Protein 3VVV (pdb70)

Secondary structure (DSSP, 8-state):
---SEEEES--SEE-TTS-EEEEEEE-TT----TT-EEEEEETT--SGGG-SEEEEPPS-----EEEEE-GGGS--SS--EEEEEE-TTS-EEEE---BEES---TT-

Organism: Homo sapiens (NCBI:txid9606)

GO terms:
  GO:0016605 PML body (C, IDA)
  GO:0005737 cytoplasm (C, IDA)
  GO:0005515 protein binding (F, IPI)
  GO:0005634 nucleus (C, TAS)
  GO:0016032 viral process (P, TAS)
  GO:0034341 response to type II interferon (P, IDA)
  GO:0048471 perinuclear region of cytoplasm (C, IDA)
  GO:0042803 protein homodimerization activity (F, IPI)
  GO:0005829 cytosol (C, IDA)
  GO:0005776 autophagosome (C, IDA)
  GO:1901098 positive regulation of autophagosome maturation (P, IMP)
  GO:0098792 xenophagy (P, IMP)
  GO:0016020 membrane (C, HDA)

Radius of gyration: 13.61 Å; Cα contacts (8 Å, |Δi|>4): 224; chains: 1; bounding box: 33×31×42 Å

Sequence (108 aa):
GPSQVIFNNSVEKFYIPGGDVTCHYTFTQHFIPRRKDWIIGIFRRVGWKTTREYYTFMWVTLPIDKQQQEVQFKAYYLPKDDEYYQFCYVDEDGVVRGASIPFQFRPENEED

Foldseek 3Di:
DAFQKEWPPDDQEAEQQAKDKTKIDGHDVDDADQAKKKFKAFPPDDFPVRGQDIDTFDDDDPPMGIDIGHNVSDDDDFTKIWIWIAGPVRDTRYIDDIHGHHDDDPVD

B-factor: mean 17.4, std 9.65, range [6.18, 58.39]

Solvent-accessible surface area: 7004 Å² total; per-residue (Å²): 119,126,59,53,1,74,25,43,92,27,94,147,53,13,129,73,70,27,67,5,53,0,49,0,38,43,48,163,149,23,134,33,86,184,143,0,36,0,0,0,0,135,75,62,62,180,68,28,211,86,93,106,12,68,72,140,5,48,81,132,52,170,103,95,20,92,8,85,2,102,23,180,122,6,6,159,69,100,59,116,5,30,1,0,0,1,4,78,103,41,64,53,75,2,55,11,84,68,0,20,11,47,92,69,74,112,101,89

Structure (mmCIF, N/CA/C/O backbone):
data_3VVV
#
_entry.id   3VVV
#
_cell.length_a   36.610
_cell.length_b   37.460
_cell.length_c   90.400
_cell.angle_alpha   90.000
_cell.angle_beta   90.000
_cell.angle_gamma   90.000
#
_symmetry.space_group_name_H-M   'P 21 21 21'
#
loop_
_entity.id
_entity.type
_entity.pdbx_description
1 polymer 'Calcium-binding and coiled-coil domain-containing protein 2'
2 water water
#
loop_
_atom_site.group_PDB
_atom_site.id
_atom_site.type_symbol
_atom_site.label_atom_id
_atom_site.label_alt_id
_atom_site.label_comp_id
_atom_site.label_asym_id
_atom_site.label_entity_id
_atom_site.label_seq_id
_atom_site.pdbx_PDB_ins_code
_atom_site.Cartn_x
_atom_site.Cartn_y
_atom_site.Cartn_z
_atom_site.occupancy
_atom_site.B_iso_or_equiv
_atom_site.auth_seq_id
_atom_site.auth_comp_id
_atom_site.auth_asym_id
_atom_site.auth_atom_id
_atom_site.pdbx_PDB_model_num
ATOM 1 N N . GLY A 1 1 ? 1.666 -7.351 -14.787 1.00 38.52 19 GLY A N 1
ATOM 2 C CA . GLY A 1 1 ? 2.360 -6.076 -14.748 1.00 34.10 19 GLY A CA 1
ATOM 3 C C . GLY A 1 1 ? 1.633 -5.076 -13.873 1.00 28.36 19 GLY A C 1
ATOM 4 O O . GLY A 1 1 ? 0.559 -5.369 -13.359 1.00 29.27 19 GLY A O 1
ATOM 5 N N . PRO A 1 2 ? 2.211 -3.880 -13.708 1.00 26.76 20 PRO A N 1
ATOM 6 C CA . PRO A 1 2 ? 1.609 -2.845 -12.863 1.00 22.62 20 PRO A CA 1
ATOM 7 C C . PRO A 1 2 ? 0.236 -2.440 -13.379 1.00 20.33 20 PRO A C 1
ATOM 8 O O . PRO A 1 2 ? 0.001 -2.414 -14.604 1.00 19.90 20 PRO A O 1
ATOM 12 N N . SER A 1 3 ? -0.667 -2.086 -12.468 1.00 18.69 21 SER A N 1
ATOM 13 C CA . SER A 1 3 ? -1.988 -1.630 -12.867 1.00 17.00 21 SER A CA 1
ATOM 14 C C . SER A 1 3 ? -1.899 -0.398 -13.740 1.00 15.01 21 SER A C 1
ATOM 15 O O . SER A 1 3 ? -1.097 0.509 -13.483 1.00 17.43 21 SER A O 1
ATOM 18 N N . GLN A 1 4 ? -2.664 -0.404 -14.823 1.00 14.49 22 GLN A N 1
ATOM 19 C CA . GLN A 1 4 ? -2.762 0.775 -15.674 1.00 15.41 22 GLN A CA 1
ATOM 20 C C . GLN A 1 4 ? -4.032 1.597 -15.455 1.00 14.88 22 GLN A C 1
ATOM 21 O O . GLN A 1 4 ? -4.185 2.686 -16.027 1.00 15.81 22 GLN A O 1
ATOM 27 N N . VAL A 1 5 ? -4.936 1.075 -14.627 1.00 12.97 23 VAL A N 1
ATOM 28 C CA . VAL A 1 5 ? -6.173 1.779 -14.256 1.00 12.44 23 VAL A CA 1
ATOM 29 C C . VAL A 1 5 ? -6.190 1.776 -12.746 1.00 13.24 23 VAL A C 1
ATOM 30 O O . VAL A 1 5 ? -6.052 0.724 -12.131 1.00 13.95 23 VAL A O 1
ATOM 34 N N . ILE A 1 6 ? -6.350 2.951 -12.152 1.00 14.78 24 ILE A N 1
ATOM 35 C CA . ILE A 1 6 ? -6.291 3.092 -10.694 1.00 14.78 24 ILE A CA 1
ATOM 36 C C . ILE A 1 6 ? -7.657 3.485 -10.155 1.00 13.17 24 ILE A C 1
ATOM 37 O O . ILE A 1 6 ? -8.235 4.476 -10.587 1.00 17.22 24 ILE A O 1
ATOM 42 N N . PHE A 1 7 ? -8.198 2.712 -9.224 1.00 13.38 25 PHE A N 1
ATOM 43 C CA . PHE A 1 7 ? -9.475 3.075 -8.613 1.00 13.66 25 PHE A CA 1
ATOM 44 C C . PHE A 1 7 ? -9.201 4.025 -7.452 1.00 14.26 25 PHE A C 1
ATOM 45 O O . PHE A 1 7 ? -8.233 3.855 -6.696 1.00 19.77 25 PHE A O 1
ATOM 53 N N A ASN A 1 8 ? -10.106 4.982 -7.299 0.47 13.05 26 ASN A N 1
ATOM 54 N N B ASN A 1 8 ? -10.010 5.061 -7.318 0.53 13.09 26 ASN A N 1
ATOM 55 C CA A ASN A 1 8 ? -9.961 6.073 -6.337 0.47 14.12 26 ASN A CA 1
ATOM 56 C CA B ASN A 1 8 ? -9.821 5.978 -6.193 0.53 13.77 26 ASN A CA 1
ATOM 57 C C A ASN A 1 8 ? -11.149 6.101 -5.388 0.47 15.50 26 ASN A C 1
ATOM 58 C C B ASN A 1 8 ? -11.098 6.145 -5.401 0.53 15.09 26 ASN A C 1
ATOM 59 O O A ASN A 1 8 ? -12.245 5.700 -5.765 0.47 15.46 26 ASN A O 1
ATOM 60 O O B ASN A 1 8 ? -12.188 5.895 -5.892 0.53 14.42 26 ASN A O 1
ATOM 69 N N . SER A 1 9 ? -10.935 6.564 -4.154 1.00 17.36 27 SER A N 1
ATOM 70 C CA . SER A 1 9 ? -12.056 6.839 -3.257 1.00 19.65 27 SER A CA 1
ATOM 71 C C . SER A 1 9 ? -12.933 5.613 -2.985 1.00 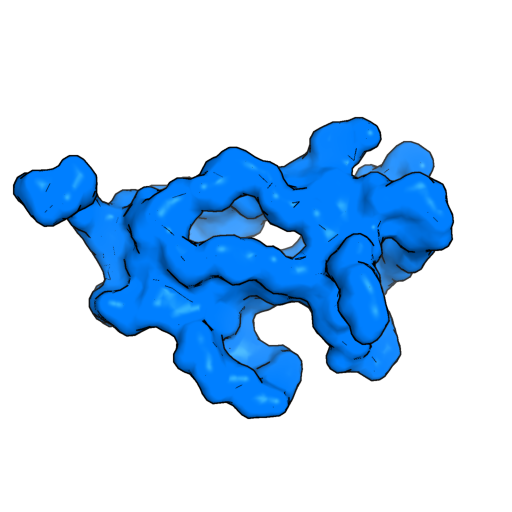17.01 27 SER A C 1
ATOM 72 O O . SER A 1 9 ? -14.101 5.754 -2.619 1.00 19.27 27 SER A O 1
ATOM 75 N N . VAL A 1 10 ? -12.374 4.417 -3.131 1.00 14.33 28 VAL A N 1
ATOM 76 C CA . VAL A 1 10 ? -13.159 3.210 -2.903 1.00 14.21 28 VAL A CA 1
ATOM 77 C C . VAL A 1 10 ? -13.422 3.057 -1.409 1.00 14.12 28 VAL A C 1
ATOM 78 O O . VAL A 1 10 ? -12.519 3.256 -0.588 1.00 16.14 28 VAL A O 1
ATOM 82 N N . GLU A 1 11 ? -14.689 2.845 -1.059 1.00 14.48 29 GLU A N 1
ATOM 83 C CA . GLU A 1 11 ? -15.110 2.625 0.326 1.00 15.09 29 GLU A CA 1
ATOM 84 C C . GLU A 1 11 ? -14.927 1.162 0.750 1.00 15.37 29 GLU A C 1
ATOM 85 O O . GLU A 1 11 ? -14.946 0.257 -0.095 1.00 15.87 29 GLU A O 1
ATOM 91 N N . LYS A 1 12 ? -14.803 0.909 2.046 1.00 15.68 30 LYS A N 1
ATOM 92 C CA . LYS A 1 12 ? -14.737 -0.468 2.528 1.00 15.32 30 LYS A CA 1
ATOM 93 C C . LYS A 1 12 ? -16.119 -1.088 2.686 1.00 13.26 30 LYS A C 1
ATOM 94 O O . LYS A 1 12 ? -16.257 -2.293 2.793 1.00 14.30 30 LYS A O 1
ATOM 100 N N . PHE A 1 13 ? -17.147 -0.260 2.700 1.00 13.02 31 PHE A N 1
ATOM 101 C CA . PHE A 1 13 ? -18.497 -0.790 2.677 1.00 13.63 31 PHE A CA 1
ATOM 102 C C . PHE A 1 13 ? -19.401 0.191 1.968 1.00 15.49 31 PHE A C 1
ATOM 103 O O . PHE A 1 13 ? -19.174 1.404 2.042 1.00 17.86 31 PHE A O 1
ATOM 111 N N . TYR A 1 14 ? -20.385 -0.351 1.255 1.00 13.19 32 TYR A N 1
ATOM 112 C CA . TYR A 1 14 ? -21.390 0.430 0.540 1.00 12.15 32 TYR A CA 1
ATOM 113 C C . TYR A 1 14 ? -22.775 0.102 1.090 1.00 15.07 32 TYR A C 1
ATOM 114 O O . TYR A 1 14 ? -23.067 -1.053 1.378 1.00 17.63 32 TYR A O 1
ATOM 123 N N . ILE A 1 15 ? -23.624 1.112 1.237 1.00 18.81 33 ILE A N 1
ATOM 124 C CA . ILE A 1 15 ? -24.951 0.928 1.823 1.00 19.83 33 ILE A CA 1
ATOM 125 C C . ILE A 1 15 ? -25.831 0.063 0.941 1.00 20.06 33 ILE A C 1
ATOM 126 O O . ILE A 1 15 ? -26.001 0.356 -0.230 1.00 23.78 33 ILE A O 1
ATOM 131 N N . PRO A 1 16 ? -26.416 -0.999 1.502 1.00 18.25 34 PRO A N 1
ATOM 132 C CA . PRO A 1 16 ? -27.359 -1.805 0.729 1.00 19.55 34 PRO A CA 1
ATOM 133 C C . PRO A 1 16 ? -28.477 -0.928 0.169 1.00 22.47 34 PRO A C 1
ATOM 134 O O . PRO A 1 16 ? -28.998 -0.033 0.844 1.00 22.96 34 PRO A O 1
ATOM 138 N N . GLY A 1 17 ? -28.792 -1.150 -1.099 1.00 24.18 35 GLY A N 1
ATOM 139 C CA . GLY A 1 17 ? -29.870 -0.445 -1.764 1.00 25.96 35 GLY A CA 1
ATOM 140 C C . GLY A 1 17 ? -29.540 0.924 -2.331 1.00 25.77 35 GLY A C 1
ATOM 141 O O . GLY A 1 17 ? -30.419 1.561 -2.924 1.00 27.68 35 GLY A O 1
ATOM 142 N N . GLY A 1 18 ? -28.309 1.407 -2.130 1.00 24.55 36 GLY A N 1
ATOM 143 C CA . GLY A 1 18 ? -27.875 2.651 -2.748 1.00 22.85 36 GLY A CA 1
ATOM 144 C C . GLY A 1 18 ? -27.101 2.431 -4.040 1.00 20.30 36 GLY A C 1
ATOM 145 O O . GLY A 1 18 ? -26.495 1.393 -4.221 1.00 21.38 36 GLY A O 1
ATOM 146 N N . ASP A 1 19 ? -27.129 3.420 -4.924 1.00 17.48 37 ASP A N 1
ATOM 147 C CA . ASP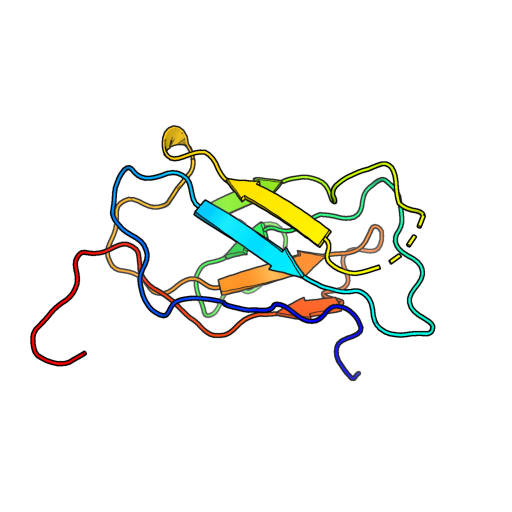 A 1 19 ? -26.331 3.348 -6.126 1.00 15.83 37 ASP A CA 1
ATOM 148 C C . ASP A 1 19 ? -24.887 3.579 -5.710 1.00 15.34 37 ASP A C 1
ATOM 149 O O . ASP A 1 19 ? -24.619 4.273 -4.723 1.00 19.05 37 ASP A O 1
ATOM 154 N N . VAL A 1 20 ? -23.946 3.003 -6.447 1.00 11.26 38 VAL A N 1
ATOM 155 C CA . VAL A 1 20 ? -22.543 3.134 -6.129 1.00 11.96 38 VAL A CA 1
ATOM 156 C C . VAL A 1 20 ? -21.800 3.800 -7.276 1.00 11.49 38 VAL A C 1
ATOM 157 O O . VAL A 1 20 ? -21.885 3.367 -8.416 1.00 12.82 38 VAL A O 1
ATOM 161 N N . THR A 1 21 ? -21.078 4.860 -6.991 1.00 12.31 39 THR A N 1
ATOM 162 C CA . THR A 1 21 ? -20.237 5.492 -7.989 1.00 13.51 39 THR A CA 1
ATOM 163 C C . THR A 1 21 ? -18.850 4.905 -7.858 1.00 11.78 39 THR A C 1
ATOM 164 O O . THR A 1 21 ? -18.262 4.891 -6.789 1.00 13.95 39 THR A O 1
ATOM 168 N N . CYS A 1 22 ? -18.314 4.423 -8.969 1.00 11.06 40 CYS A N 1
ATOM 169 C CA . CYS A 1 22 ? -16.970 3.884 -9.032 1.00 9.56 40 CYS A CA 1
ATOM 170 C C . CYS A 1 22 ? -16.056 4.892 -9.723 1.00 9.54 40 CYS A C 1
ATOM 171 O O . CYS A 1 22 ? -16.310 5.271 -10.868 1.00 11.76 40 CYS A O 1
ATOM 174 N N . HIS A 1 23 ? -15.021 5.358 -9.014 1.00 11.18 41 HIS A N 1
ATOM 175 C CA . HIS A 1 23 ? -14.106 6.379 -9.533 1.00 12.78 41 HIS A CA 1
ATOM 176 C C . HIS A 1 23 ? -12.806 5.710 -9.961 1.00 12.05 41 HIS A C 1
ATOM 177 O O . HIS A 1 23 ? -12.273 4.868 -9.241 1.00 12.14 41 HIS A O 1
ATOM 184 N N . TYR A 1 24 ? -12.273 6.104 -11.120 1.00 12.39 42 TYR A N 1
ATOM 185 C CA . TYR A 1 24 ? -11.023 5.525 -11.612 1.00 13.44 42 TYR A CA 1
ATOM 186 C C . TYR A 1 24 ? -10.292 6.537 -12.491 1.00 14.96 42 TYR A C 1
ATOM 187 O O . TYR A 1 24 ? -10.894 7.470 -13.021 1.00 15.56 42 TYR A O 1
ATOM 196 N N . THR A 1 25 ? -8.992 6.345 -12.630 1.00 14.53 43 THR A N 1
ATOM 197 C CA . THR A 1 25 ? -8.193 7.190 -13.505 1.00 16.92 43 THR A CA 1
ATOM 198 C C . THR A 1 25 ? -7.259 6.298 -14.313 1.00 16.45 43 THR A C 1
ATOM 199 O O . THR A 1 25 ? -6.856 5.232 -13.866 1.00 18.31 43 THR A O 1
ATOM 203 N N . PHE A 1 26 ? -6.939 6.746 -15.511 1.00 16.19 44 PHE A N 1
ATOM 204 C CA . PHE A 1 26 ? -6.060 6.014 -16.404 1.00 15.09 44 PHE A CA 1
ATOM 205 C C . PHE A 1 26 ? -4.631 6.485 -16.161 1.00 15.23 44 PHE A C 1
ATOM 206 O O . PHE A 1 26 ? -4.381 7.685 -16.037 1.00 19.70 44 PHE A O 1
ATOM 214 N N . THR A 1 27 ? -3.687 5.557 -16.092 1.00 16.08 45 THR A N 1
ATOM 215 C CA . THR A 1 27 ? -2.280 5.950 -16.013 1.00 17.25 45 THR A CA 1
ATOM 216 C C . THR A 1 27 ? -1.798 6.518 -17.348 1.00 20.54 45 THR A C 1
ATOM 217 O O . THR A 1 27 ? -2.412 6.296 -18.372 1.00 20.66 45 THR A O 1
ATOM 221 N N . GLN A 1 28 ? -0.684 7.248 -17.327 1.00 20.69 46 GLN A N 1
ATOM 222 C CA . GLN A 1 28 ? -0.248 8.051 -18.463 1.00 24.38 46 GLN A CA 1
ATOM 223 C C . GLN A 1 28 ? -0.244 7.398 -19.851 1.00 26.49 46 GLN A C 1
ATOM 224 O O . GLN A 1 28 ? -0.686 8.010 -20.834 1.00 32.14 46 GLN A O 1
ATOM 230 N N . HIS A 1 29 ? 0.295 6.194 -19.957 1.00 19.93 47 HIS A N 1
ATOM 231 C CA . HIS A 1 29 ? 0.438 5.567 -21.275 1.00 20.94 47 HIS A CA 1
ATOM 232 C C . HIS A 1 29 ? -0.713 4.615 -21.611 1.00 17.29 47 HIS A C 1
ATOM 233 O O . HIS A 1 29 ? -0.728 4.011 -22.682 1.00 19.91 47 HIS A O 1
ATOM 240 N N . PHE A 1 30 ? -1.665 4.463 -20.690 1.00 15.13 48 PHE A N 1
ATOM 241 C CA . PHE A 1 30 ? -2.789 3.577 -20.942 1.00 14.99 48 PHE A CA 1
ATOM 242 C C . PHE A 1 30 ? -3.722 4.108 -22.025 1.00 15.12 48 PHE A C 1
ATOM 243 O O . PHE A 1 30 ? -4.057 5.303 -22.055 1.00 16.02 48 PHE A O 1
ATOM 251 N N . ILE A 1 31 ? -4.132 3.220 -22.924 1.00 12.11 49 ILE A N 1
ATOM 252 C CA . ILE A 1 31 ? -5.087 3.570 -23.968 1.00 11.58 49 ILE A CA 1
ATOM 253 C C . ILE A 1 31 ? -6.381 2.785 -23.728 1.00 10.33 49 ILE A C 1
ATOM 254 O O . ILE A 1 31 ? -6.468 1.589 -24.025 1.00 11.54 49 ILE A O 1
ATOM 259 N N . PRO A 1 32 ? -7.405 3.479 -23.234 1.00 10.84 50 PRO A N 1
ATOM 260 C CA . PRO A 1 32 ? -8.671 2.783 -23.038 1.00 10.96 50 PRO A CA 1
ATOM 261 C C . PRO A 1 32 ? -9.281 2.454 -24.399 1.00 10.47 50 PRO A C 1
ATOM 262 O O . PRO A 1 32 ? -9.051 3.180 -25.372 1.00 12.28 50 PRO A O 1
ATOM 266 N N . ARG A 1 33 ? -10.086 1.401 -24.442 1.00 8.73 51 ARG A N 1
ATOM 267 C CA . ARG A 1 33 ? -10.768 0.973 -25.645 1.00 9.51 51 ARG A CA 1
ATOM 268 C C . ARG A 1 33 ? -12.268 0.851 -25.409 1.00 9.10 51 ARG A C 1
ATOM 269 O O . ARG A 1 33 ? -12.710 0.714 -24.266 1.00 8.97 51 ARG A O 1
ATOM 277 N N . ARG A 1 34 ? -13.060 0.925 -26.476 1.00 9.87 52 ARG A N 1
ATOM 278 C CA . ARG A 1 34 ? -14.507 1.137 -26.355 1.00 9.93 52 ARG A CA 1
ATOM 279 C C . ARG A 1 34 ? -15.262 -0.039 -25.716 1.00 8.30 52 ARG A C 1
ATOM 280 O O . ARG A 1 34 ? -16.318 0.145 -25.179 1.00 8.75 52 ARG A O 1
ATOM 288 N N . LYS A 1 35 ? -14.724 -1.249 -25.813 1.00 7.59 53 LYS A N 1
ATOM 289 C CA . LYS A 1 35 ? -15.309 -2.430 -25.175 1.00 8.57 53 LYS A CA 1
ATOM 290 C C . LYS A 1 35 ? -14.662 -2.824 -23.848 1.00 7.04 53 LYS A C 1
ATOM 291 O O . LYS A 1 35 ? -14.858 -3.949 -23.388 1.00 8.17 53 LYS A O 1
ATOM 297 N N . ASP A 1 36 ? -13.813 -1.958 -23.302 1.00 7.26 54 ASP A N 1
ATOM 298 C CA . ASP A 1 36 ? -13.323 -2.176 -21.946 1.00 6.86 54 ASP A CA 1
ATOM 299 C C . ASP A 1 36 ? -14.486 -2.035 -20.968 1.00 7.25 54 ASP A C 1
ATOM 300 O O . ASP A 1 36 ? -15.491 -1.394 -21.261 1.00 6.91 54 ASP A O 1
ATOM 305 N N . TRP A 1 37 ? -14.334 -2.618 -19.774 1.00 7.93 55 TRP A N 1
ATOM 306 C CA . TRP A 1 37 ? -15.426 -2.592 -18.814 1.00 7.29 55 TRP A CA 1
ATOM 307 C C . TRP A 1 37 ? -14.929 -2.720 -17.406 1.00 6.81 55 TRP A C 1
ATOM 308 O O . TRP A 1 37 ? -13.797 -3.124 -17.155 1.00 7.52 55 TRP A O 1
ATOM 319 N N A ILE A 1 38 ? -15.790 -2.357 -16.474 0.69 6.18 56 ILE A N 1
ATOM 320 N N B ILE A 1 38 ? -15.797 -2.343 -16.469 0.31 6.30 56 ILE A N 1
ATOM 321 C CA A ILE A 1 38 ? -15.480 -2.534 -15.049 0.69 6.40 56 ILE A CA 1
ATOM 322 C CA B ILE A 1 38 ? -15.527 -2.476 -15.029 0.31 6.31 56 ILE A CA 1
ATOM 323 C C A ILE A 1 38 ? -16.504 -3.492 -14.457 0.69 6.74 56 ILE A C 1
ATOM 324 C C B ILE A 1 38 ? -16.514 -3.463 -14.407 0.31 6.89 56 ILE A C 1
ATOM 325 O O A ILE A 1 38 ? -17.715 -3.288 -14.599 0.69 7.87 56 ILE A O 1
ATOM 326 O O B ILE A 1 38 ? -17.726 -3.233 -14.454 0.31 6.81 56 ILE A O 1
ATOM 335 N N . GLY A 1 39 ? -16.011 -4.569 -13.856 1.00 6.46 57 GLY A N 1
ATOM 336 C CA . GLY A 1 39 ? -16.868 -5.499 -13.155 1.00 7.17 57 GLY A CA 1
ATOM 337 C C . GLY A 1 39 ? -16.768 -5.352 -11.650 1.00 6.82 57 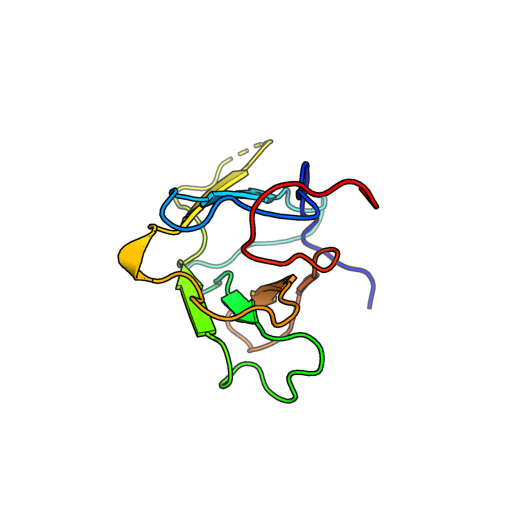GLY A C 1
ATOM 338 O O . GLY A 1 39 ? -15.742 -4.908 -11.113 1.00 7.95 57 GLY A O 1
ATOM 339 N N . ILE A 1 40 ? -17.837 -5.782 -10.993 1.00 7.09 58 ILE A N 1
ATOM 340 C CA . ILE A 1 40 ? -17.787 -6.060 -9.568 1.00 7.68 58 ILE A CA 1
ATOM 341 C C . ILE A 1 40 ? -17.677 -7.576 -9.443 1.00 7.03 58 ILE A C 1
ATOM 342 O O . ILE A 1 40 ? -18.526 -8.314 -9.968 1.00 7.88 58 ILE A O 1
ATOM 347 N N . PHE A 1 41 ? -16.601 -8.020 -8.789 1.00 7.37 59 PHE A N 1
ATOM 348 C CA . PHE A 1 41 ? -16.235 -9.424 -8.694 1.00 7.64 59 PHE A CA 1
ATOM 349 C C . PHE A 1 41 ? -16.139 -9.829 -7.241 1.00 7.68 59 PHE A C 1
ATOM 350 O O . PHE A 1 41 ? -15.681 -9.048 -6.407 1.00 8.65 59 PHE A O 1
ATOM 358 N N A ARG A 1 42 ? -16.585 -11.038 -6.915 0.65 7.84 60 ARG A N 1
ATOM 359 N N B ARG A 1 42 ? -16.559 -11.051 -6.932 0.35 8.50 60 ARG A N 1
ATOM 360 C CA A ARG A 1 42 ? -16.333 -11.571 -5.580 0.65 9.86 60 ARG A CA 1
ATOM 361 C CA B ARG A 1 42 ? -16.305 -11.637 -5.621 0.35 10.47 60 ARG A CA 1
ATOM 362 C C A ARG A 1 42 ? -14.819 -11.793 -5.4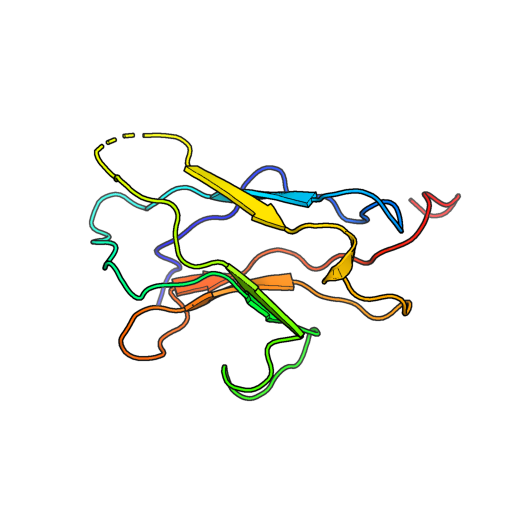47 0.65 9.15 60 ARG A C 1
ATOM 363 C C B ARG A 1 42 ? -14.793 -11.808 -5.455 0.35 9.97 60 ARG A C 1
ATOM 364 O O A ARG A 1 42 ? -14.154 -12.291 -6.368 0.65 11.16 60 ARG A O 1
ATOM 365 O O B ARG A 1 42 ? -14.108 -12.281 -6.368 0.35 10.58 60 ARG A O 1
ATOM 380 N N . VAL A 1 43 ? -14.253 -11.430 -4.299 1.00 10.39 61 VAL A N 1
ATOM 381 C CA . VAL A 1 43 ? -12.830 -11.668 -4.051 1.00 11.45 61 VAL A CA 1
ATOM 382 C C . VAL A 1 43 ? -12.562 -13.161 -4.226 1.00 12.87 61 VAL A C 1
ATOM 383 O O . VAL A 1 43 ? -13.368 -14.009 -3.781 1.00 14.23 61 VAL A O 1
ATOM 387 N N . GLY A 1 44 ? -11.448 -13.481 -4.888 1.00 12.05 62 GLY A N 1
ATOM 388 C CA . GLY A 1 44 ? -11.067 -14.852 -5.196 1.00 13.21 62 GLY A CA 1
ATOM 389 C C . GLY A 1 44 ? -11.622 -15.383 -6.510 1.00 12.75 62 GLY A C 1
ATOM 390 O O . GLY A 1 44 ? -11.425 -16.561 -6.863 1.00 14.14 62 GLY A O 1
ATOM 391 N N . TRP A 1 45 ? -12.248 -14.500 -7.281 1.00 11.68 63 TRP A N 1
ATOM 392 C CA . TRP A 1 45 ? -12.746 -14.855 -8.617 1.00 9.76 63 TRP A CA 1
ATOM 393 C C . TRP A 1 45 ? -11.610 -15.410 -9.476 1.00 10.25 63 TRP A C 1
ATOM 394 O O . TRP A 1 45 ? -10.451 -15.017 -9.328 1.00 11.69 63 TRP A O 1
ATOM 405 N N . LYS A 1 46 ? -11.925 -16.452 -10.235 1.00 11.57 64 LYS A N 1
ATOM 406 C CA . LYS A 1 46 ? -10.977 -17.123 -11.137 1.00 11.97 64 LYS A CA 1
ATOM 407 C C . LYS A 1 46 ? -10.858 -16.624 -12.569 1.00 11.38 64 LYS A C 1
ATOM 408 O O . LYS A 1 46 ? -9.761 -16.596 -13.130 1.00 15.80 64 LYS A O 1
ATOM 414 N N . THR A 1 47 ? -11.996 -16.305 -13.181 1.00 10.46 65 THR A N 1
ATOM 415 C CA . THR A 1 47 ? -11.981 -15.822 -14.565 1.00 11.00 65 THR A CA 1
ATOM 416 C C . THR A 1 47 ? -12.867 -14.595 -14.657 1.00 9.83 65 THR A C 1
ATOM 417 O O . THR A 1 47 ? -13.780 -14.401 -13.833 1.00 9.31 65 THR A O 1
ATOM 421 N N . THR A 1 48 ? -12.617 -13.764 -15.667 1.00 9.01 66 THR A N 1
ATOM 422 C CA . THR A 1 48 ? -13.380 -12.520 -15.820 1.00 9.25 66 THR A CA 1
ATOM 423 C C . THR A 1 48 ? -14.836 -12.791 -16.173 1.00 8.87 66 THR A C 1
ATOM 424 O O . THR A 1 48 ? -15.668 -11.894 -16.109 1.00 10.58 66 THR A O 1
ATOM 428 N N . ARG A 1 49 ? -15.138 -14.036 -16.537 1.00 8.17 67 ARG A N 1
ATOM 429 C CA . ARG A 1 49 ? -16.498 -14.419 -16.874 1.00 8.25 67 ARG A CA 1
ATOM 430 C C . ARG A 1 49 ? -17.399 -14.530 -15.640 1.00 9.99 67 ARG A C 1
ATOM 431 O O . ARG A 1 49 ? -18.584 -14.715 -15.775 1.00 11.13 67 ARG A O 1
ATOM 439 N N . GLU A 1 50 ? -16.809 -14.402 -14.455 1.00 9.89 68 GLU A N 1
ATOM 440 C CA . GLU A 1 50 ? -17.496 -14.550 -13.171 1.00 9.91 68 GLU A CA 1
ATOM 441 C C . GLU A 1 50 ? -18.026 -13.261 -12.574 1.00 9.37 68 GLU A C 1
ATOM 442 O O . GLU A 1 50 ? -18.441 -13.260 -11.412 1.00 11.53 68 GLU A O 1
ATOM 448 N N . TYR A 1 51 ? -18.011 -12.156 -13.298 1.00 8.45 69 TYR A N 1
ATOM 449 C CA . TYR A 1 51 ? -18.432 -10.894 -12.706 1.00 8.58 69 TYR A CA 1
ATOM 450 C C . TYR A 1 51 ? -19.829 -10.998 -12.124 1.00 8.43 69 TYR A C 1
ATOM 451 O O . TYR A 1 51 ? -20.683 -11.692 -12.668 1.00 9.68 69 TYR A O 1
ATOM 460 N N . TYR A 1 52 ? -20.081 -10.292 -11.032 1.00 8.36 70 TYR A N 1
ATOM 461 C CA . TYR A 1 52 ? -21.430 -10.220 -10.480 1.00 8.46 70 TYR A CA 1
ATOM 462 C C . TYR A 1 52 ? -22.286 -9.280 -11.326 1.00 8.19 70 TYR A C 1
ATOM 463 O O . TYR A 1 52 ? -23.406 -9.612 -11.712 1.00 10.35 70 TYR A O 1
ATOM 472 N N . THR A 1 53 ? -21.736 -8.111 -11.629 1.00 7.87 71 THR A N 1
ATOM 473 C CA . THR A 1 53 ? -22.371 -7.169 -12.539 1.00 7.61 71 THR A CA 1
ATOM 474 C C . THR A 1 53 ? -21.247 -6.342 -13.164 1.00 7.46 71 THR A C 1
ATOM 475 O O . THR A 1 53 ? -20.077 -6.492 -12.793 1.00 8.03 71 THR A O 1
ATOM 479 N N . PHE A 1 54 ? -21.575 -5.460 -14.101 1.00 6.71 72 PHE A N 1
ATOM 480 C CA . PHE A 1 54 ? -20.544 -4.718 -14.818 1.00 6.94 72 PHE A CA 1
ATOM 481 C C . PHE A 1 54 ? -21.140 -3.426 -15.364 1.00 7.48 72 PHE A C 1
ATOM 482 O O . PHE A 1 54 ? -22.366 -3.284 -15.469 1.00 8.02 72 PHE A O 1
ATOM 490 N N . MET A 1 55 ? -20.242 -2.532 -15.767 1.00 7.29 73 MET A N 1
ATOM 491 C CA . MET A 1 55 ? -20.600 -1.403 -16.617 1.00 7.17 73 MET A CA 1
ATOM 492 C C . MET A 1 55 ? -19.516 -1.266 -17.678 1.00 7.10 73 MET A C 1
ATOM 493 O O . MET A 1 55 ? -18.324 -1.426 -17.398 1.00 7.46 73 MET A O 1
ATOM 498 N N . TRP A 1 56 ? -19.913 -0.902 -18.887 1.00 7.28 74 TRP A N 1
ATOM 499 C CA . TRP A 1 56 ? -18.899 -0.548 -19.890 1.00 7.28 74 TRP A CA 1
ATOM 500 C C . TRP A 1 56 ? -18.156 0.701 -19.428 1.00 7.15 74 TRP A C 1
ATOM 501 O O . TRP A 1 56 ? -18.736 1.563 -18.750 1.00 7.53 74 TRP A O 1
ATOM 512 N N . VAL A 1 57 ? -16.904 0.829 -19.835 1.00 6.76 75 VAL A N 1
ATOM 513 C CA . VAL A 1 57 ? -16.115 2.011 -19.500 1.00 7.30 75 VAL A CA 1
ATOM 514 C C . VAL A 1 57 ? -16.849 3.280 -19.947 1.00 7.06 75 VAL A C 1
ATOM 515 O O . VAL A 1 57 ? -17.450 3.339 -21.035 1.00 8.15 75 VAL A O 1
ATOM 519 N N . THR A 1 58 ? -16.847 4.322 -19.115 1.00 7.43 76 THR A N 1
ATOM 520 C CA . THR A 1 58 ? -17.554 5.560 -19.467 1.00 7.77 76 THR A CA 1
ATOM 521 C C . THR A 1 58 ? -16.964 6.212 -20.718 1.00 8.01 76 THR A C 1
ATOM 522 O O . THR A 1 58 ? -15.731 6.340 -20.850 1.00 8.74 76 THR A O 1
ATOM 526 N N . LEU A 1 59 ? -17.844 6.625 -21.626 1.00 7.73 77 LEU A N 1
ATOM 527 C CA . LEU A 1 59 ? -17.443 7.362 -22.826 1.00 8.07 77 LEU A CA 1
ATOM 528 C C . LEU A 1 59 ? -18.238 8.650 -22.889 1.00 7.90 77 LEU A C 1
ATOM 529 O O . LEU A 1 59 ? -19.280 8.768 -22.245 1.00 8.49 77 LEU A O 1
ATOM 534 N N . PRO A 1 60 ? -17.766 9.627 -23.671 1.00 8.22 78 PRO A N 1
ATOM 535 C CA . PRO A 1 60 ? -16.475 9.652 -24.372 1.00 8.07 78 PRO A CA 1
ATOM 536 C C . PRO A 1 60 ? -15.318 9.902 -23.410 1.00 10.42 78 PRO A C 1
ATOM 537 O O . PRO A 1 60 ? -15.520 10.265 -22.258 1.00 11.24 78 PRO A O 1
ATOM 541 N N . ILE A 1 61 ? -14.104 9.685 -23.894 1.00 11.45 79 ILE A N 1
ATOM 542 C CA . ILE A 1 61 ? -12.902 9.920 -23.113 1.00 12.66 79 ILE A CA 1
ATOM 543 C C . ILE A 1 61 ? -12.015 10.949 -23.818 1.00 17.87 79 ILE A C 1
ATOM 544 O O . ILE A 1 61 ? -11.733 10.815 -25.015 1.00 20.49 79 ILE A O 1
ATOM 549 N N . ASP A 1 62 ? -11.571 11.954 -23.065 1.00 21.16 80 ASP A N 1
ATOM 550 C CA . ASP A 1 62 ? -10.745 13.032 -23.607 1.00 27.72 80 ASP A CA 1
ATOM 551 C C . ASP A 1 62 ? -9.658 12.494 -24.511 1.00 31.07 80 ASP A C 1
ATOM 552 O O . ASP A 1 62 ? -8.822 11.719 -24.081 1.00 30.53 80 ASP A O 1
ATOM 557 N N . LYS A 1 69 ? -7.475 13.052 -15.747 1.00 34.35 87 LYS A N 1
ATOM 558 C CA . LYS A 1 69 ? -8.872 13.432 -15.605 1.00 32.44 87 LYS A CA 1
ATOM 559 C C . LYS A 1 69 ? -9.627 12.311 -14.883 1.00 26.62 87 LYS A C 1
ATOM 560 O O . LYS A 1 69 ? -9.469 11.110 -15.194 1.00 24.04 87 LYS A O 1
ATOM 562 N N A GLN A 1 70 ? -10.443 12.691 -13.905 0.47 26.82 88 GLN A N 1
ATOM 563 N N B GLN A 1 70 ? -10.440 12.705 -13.911 0.53 25.72 88 GLN A N 1
ATOM 564 C CA A GLN A 1 70 ? -11.198 11.710 -13.123 0.47 27.39 88 GLN A CA 1
ATOM 565 C CA B GLN A 1 70 ? -11.245 11.756 -13.150 0.53 26.65 88 GLN A CA 1
ATOM 566 C C A GLN A 1 70 ? -12.293 11.108 -13.983 0.47 24.04 88 GLN A C 1
ATOM 567 C C B GLN A 1 70 ? -12.263 11.100 -14.057 0.53 24.09 88 GLN A C 1
ATOM 568 O O A GLN A 1 70 ? -12.978 11.830 -14.712 0.47 25.18 88 GLN A O 1
ATOM 569 O O B GLN A 1 70 ? -12.862 11.775 -14.899 0.53 25.85 88 GLN A O 1
ATOM 580 N N . GLN A 1 71 ? -12.449 9.786 -13.902 1.00 18.45 89 GLN A N 1
ATOM 581 C CA . GLN A 1 71 ? -13.520 9.085 -14.594 1.00 14.19 89 GLN A CA 1
ATOM 582 C C . GLN A 1 71 ? -14.421 8.496 -13.543 1.00 13.00 89 GLN A C 1
ATOM 583 O O . GLN A 1 71 ? -13.993 8.224 -12.410 1.00 13.80 89 GLN A O 1
ATOM 589 N N . GLU A 1 72 ? -15.675 8.281 -13.886 1.00 12.69 90 GLU A N 1
ATOM 590 C CA . GLU A 1 72 ? -16.520 7.544 -12.985 1.00 13.37 90 GLU A CA 1
ATOM 591 C C . GLU A 1 72 ? -17.553 6.789 -13.766 1.00 11.29 90 GLU A C 1
ATOM 592 O O . GLU A 1 72 ? -17.848 7.135 -14.915 1.00 12.11 90 GLU A O 1
ATOM 598 N N . VAL A 1 73 ? -18.074 5.746 -13.141 1.00 11.18 91 VAL A N 1
ATOM 599 C CA . VAL A 1 73 ? -19.145 4.974 -13.706 1.00 11.22 91 VAL A CA 1
ATOM 600 C C . VAL A 1 73 ? -20.087 4.610 -12.567 1.00 10.80 91 VAL A C 1
ATOM 601 O O . VAL A 1 73 ? -19.637 4.404 -11.442 1.00 11.07 91 VAL A O 1
ATOM 605 N N . GLN A 1 74 ? -21.386 4.566 -12.843 1.00 10.41 92 GLN A N 1
ATOM 606 C CA . GLN A 1 74 ? -22.397 4.329 -11.814 1.00 11.29 92 GLN A CA 1
ATOM 607 C C . GLN A 1 74 ? -22.950 2.916 -11.892 1.00 11.12 92 GLN A C 1
ATOM 608 O O . GLN A 1 74 ? -23.366 2.466 -12.960 1.00 13.19 92 GLN A O 1
ATOM 614 N N . PHE A 1 75 ? -22.922 2.212 -10.762 1.00 10.01 93 PHE A N 1
ATOM 615 C CA . PHE A 1 75 ? -23.599 0.926 -10.621 1.00 10.90 93 PHE A CA 1
ATOM 616 C C . PHE A 1 75 ? -24.938 1.157 -9.907 1.00 11.79 93 PHE A C 1
ATOM 617 O O . PHE A 1 75 ? -24.984 1.625 -8.779 1.00 14.34 93 PHE A O 1
ATOM 625 N N . LYS A 1 76 ? -26.019 0.825 -10.585 1.00 13.72 94 LYS A N 1
ATOM 626 C CA . LYS A 1 76 ? -27.355 0.975 -10.024 1.00 16.19 94 LYS A CA 1
ATOM 627 C C . LYS A 1 76 ? -27.649 -0.085 -8.977 1.00 15.09 94 LYS A C 1
ATOM 628 O O . LYS A 1 76 ? -27.279 -1.270 -9.119 1.00 15.01 94 LYS A O 1
ATOM 634 N N . ALA A 1 77 ? -28.365 0.336 -7.941 1.00 15.38 95 ALA A N 1
ATOM 635 C CA . ALA A 1 77 ? -28.620 -0.513 -6.783 1.00 15.27 95 ALA A CA 1
ATOM 636 C C . ALA A 1 77 ? -29.207 -1.876 -7.147 1.00 13.75 95 ALA A C 1
ATOM 637 O O . ALA A 1 77 ? -28.831 -2.905 -6.549 1.00 15.15 95 ALA A O 1
ATOM 639 N N . TYR A 1 78 ? -30.101 -1.905 -8.134 1.00 14.84 96 TYR A N 1
ATOM 640 C CA . TYR A 1 78 ? -30.735 -3.149 -8.563 1.00 15.55 96 TYR A CA 1
ATOM 641 C C . TYR A 1 78 ? -29.722 -4.261 -8.850 1.00 14.50 96 TYR A C 1
ATOM 642 O O . TYR A 1 78 ? -29.985 -5.441 -8.568 1.00 15.15 96 TYR A O 1
ATOM 651 N N . TYR A 1 79 ? -28.564 -3.889 -9.406 1.00 14.54 97 TYR A N 1
ATOM 652 C CA . TYR A 1 79 ? -27.585 -4.870 -9.856 1.00 13.03 97 TYR A CA 1
ATOM 653 C C . TYR A 1 79 ? -26.543 -5.254 -8.811 1.00 13.65 97 TYR A C 1
ATOM 654 O O . TYR A 1 79 ? -25.717 -6.132 -9.068 1.00 13.70 97 TYR A O 1
ATOM 663 N N . LEU A 1 80 ? -26.565 -4.603 -7.648 1.00 12.10 98 LEU A N 1
ATOM 664 C CA . LEU A 1 80 ? -25.541 -4.857 -6.640 1.00 12.83 98 LEU A CA 1
ATOM 665 C C . LEU A 1 80 ? -25.806 -6.102 -5.786 1.00 11.39 98 LEU A C 1
ATOM 666 O O . LEU A 1 80 ? -26.954 -6.501 -5.596 1.00 13.32 98 LEU A O 1
ATOM 671 N N . PRO A 1 81 ? -24.715 -6.705 -5.262 1.00 11.43 99 PRO A N 1
ATOM 672 C CA . PRO A 1 81 ? -24.873 -7.896 -4.403 1.00 10.92 99 PRO A CA 1
ATOM 673 C C . PRO A 1 81 ? -25.722 -7.635 -3.167 1.00 12.59 99 PRO A C 1
ATOM 674 O O . PRO A 1 81 ? -25.738 -6.515 -2.646 1.00 15.51 99 PRO A O 1
ATOM 678 N N . LYS A 1 82 ? -26.490 -8.648 -2.778 1.00 12.69 100 LYS A N 1
ATOM 679 C CA . LYS A 1 82 ? -27.308 -8.598 -1.585 1.00 14.62 100 LYS A CA 1
ATOM 680 C C . LYS A 1 82 ? -26.741 -9.343 -0.383 1.00 14.95 100 LYS A C 1
ATOM 681 O O . LYS A 1 82 ? -27.331 -9.260 0.698 1.00 18.22 100 LYS A O 1
ATOM 687 N N . ASP A 1 83 ? -25.640 -10.073 -0.545 1.00 13.34 101 ASP A N 1
ATOM 688 C CA . ASP A 1 83 ? -25.060 -10.885 0.523 1.00 11.71 101 ASP A CA 1
ATOM 689 C C . ASP A 1 83 ? -23.944 -10.100 1.222 1.00 14.13 101 ASP A C 1
ATOM 690 O O . ASP A 1 83 ? -23.775 -8.904 0.989 1.00 13.51 101 ASP A O 1
ATOM 695 N N . ASP A 1 84 ? -23.281 -10.752 2.163 1.00 14.08 102 ASP A N 1
ATOM 696 C CA . ASP A 1 84 ? -22.206 -10.176 2.968 1.00 15.32 102 ASP A CA 1
ATOM 697 C C . ASP A 1 84 ? -20.800 -10.507 2.515 1.00 13.85 102 ASP A C 1
ATOM 698 O O . ASP A 1 84 ? -19.864 -10.370 3.297 1.00 14.38 102 ASP A O 1
ATOM 703 N N . GLU A 1 85 ? -20.668 -11.110 1.335 1.00 11.73 103 GLU A N 1
ATOM 704 C CA . GLU A 1 85 ? -19.368 -11.474 0.814 1.00 11.80 103 GLU A CA 1
ATOM 705 C C . GLU A 1 85 ? -18.531 -10.236 0.463 1.00 8.68 103 GLU A C 1
ATOM 706 O O . GLU A 1 85 ? -19.043 -9.117 0.425 1.00 9.99 103 GLU A O 1
ATOM 712 N N . TYR A 1 86 ? -17.226 -10.442 0.301 1.00 10.01 104 TYR A N 1
ATOM 713 C CA . TYR A 1 86 ? -16.318 -9.387 -0.145 1.00 9.44 104 TYR A CA 1
ATOM 714 C C . TYR A 1 86 ? -16.200 -9.347 -1.661 1.00 8.46 104 TYR A C 1
ATOM 715 O O . TYR A 1 86 ? -16.086 -10.391 -2.313 1.00 9.40 104 TYR A O 1
ATOM 724 N N . TYR A 1 87 ? -16.200 -8.125 -2.171 1.00 8.56 105 TYR A N 1
ATOM 725 C CA . TYR A 1 87 ? -16.166 -7.835 -3.615 1.00 8.68 105 TYR A CA 1
ATOM 726 C C . TYR A 1 87 ? -15.073 -6.817 -3.895 1.00 8.76 105 TYR A C 1
ATOM 727 O O . TYR A 1 87 ? -14.581 -6.141 -2.999 1.00 9.06 105 TYR A O 1
ATOM 736 N N . GLN A 1 88 ? -14.701 -6.684 -5.166 1.00 8.91 106 GLN A N 1
ATOM 737 C CA . GLN A 1 88 ? -13.798 -5.607 -5.602 1.00 8.13 106 GLN A CA 1
ATOM 738 C C . GLN A 1 88 ? -14.246 -5.139 -6.991 1.00 8.42 106 GLN A C 1
ATOM 739 O O . GLN A 1 88 ? -14.942 -5.874 -7.710 1.00 8.57 106 GLN A O 1
ATOM 745 N N . PHE A 1 89 ? -13.796 -3.955 -7.387 1.00 7.64 107 PHE A N 1
ATOM 746 C CA . PHE A 1 89 ? -13.902 -3.542 -8.794 1.00 8.13 107 PHE A CA 1
ATOM 747 C C . PHE A 1 89 ? -12.687 -4.063 -9.549 1.00 7.66 107 PHE A C 1
ATOM 748 O O . PHE A 1 89 ? -11.567 -4.022 -9.033 1.00 8.41 107 PHE A O 1
ATOM 756 N N . CYS A 1 90 ? -12.893 -4.532 -10.780 1.00 8.17 108 CYS A N 1
ATOM 757 C CA . CYS A 1 90 ? -11.767 -4.857 -11.676 1.00 7.12 108 CYS A CA 1
ATOM 758 C C . CYS A 1 90 ? -12.045 -4.258 -13.048 1.00 6.70 108 CYS A C 1
ATOM 759 O O . CYS A 1 90 ? -13.140 -4.422 -13.571 1.00 8.06 108 CYS A O 1
ATOM 762 N N . TYR A 1 91 ? -11.026 -3.624 -13.623 1.00 6.95 109 TYR A N 1
ATOM 763 C CA . TYR A 1 91 ? -11.122 -3.093 -14.973 1.00 6.82 109 TYR A CA 1
ATOM 764 C C . TYR A 1 91 ? -10.580 -4.151 -15.902 1.00 8.02 109 TYR A C 1
ATOM 765 O O . TYR A 1 91 ? -9.438 -4.599 -15.747 1.00 8.88 109 TYR A O 1
ATOM 774 N N . VAL A 1 92 ? -11.414 -4.556 -16.868 1.00 7.13 110 VAL A N 1
ATOM 775 C CA . VAL A 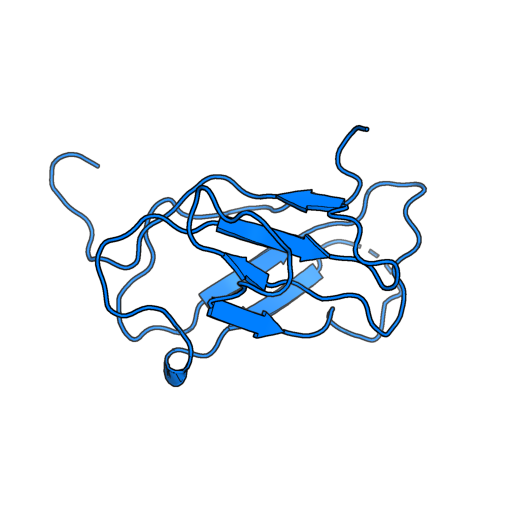1 92 ? -11.055 -5.613 -17.827 1.00 6.80 110 VAL A CA 1
ATOM 776 C C . VAL A 1 92 ? -11.039 -4.987 -19.227 1.00 7.74 110 VAL A C 1
ATOM 777 O O . VAL A 1 92 ? -12.008 -4.350 -19.655 1.00 8.08 110 VAL A O 1
ATOM 781 N N . ASP A 1 93 ? -9.937 -5.179 -19.948 1.00 7.82 111 ASP A N 1
ATOM 782 C CA . ASP A 1 93 ? -9.850 -4.597 -21.273 1.00 8.71 111 ASP A CA 1
ATOM 783 C C . ASP A 1 93 ? -10.439 -5.511 -22.351 1.00 8.85 111 ASP A C 1
ATOM 784 O O . ASP A 1 93 ? -10.899 -6.617 -22.055 1.00 9.77 111 ASP A O 1
ATOM 789 N N . GLU A 1 94 ? -10.431 -5.044 -23.596 1.00 9.42 112 GLU A N 1
ATOM 790 C CA . GLU A 1 94 ? -11.053 -5.776 -24.703 1.00 10.29 112 GLU A CA 1
ATOM 791 C C . GLU A 1 94 ? -10.409 -7.128 -24.958 1.00 11.35 112 GLU A C 1
ATOM 792 O O . GLU A 1 94 ? -11.013 -8.004 -25.581 1.00 12.75 112 GLU A O 1
ATOM 798 N N . ASP A 1 95 ? -9.169 -7.301 -24.504 1.00 10.93 113 ASP A N 1
ATOM 799 C CA . ASP A 1 95 ? -8.470 -8.579 -24.656 1.00 14.67 113 ASP A CA 1
ATOM 800 C C . ASP A 1 95 ? -8.652 -9.508 -23.462 1.00 14.62 113 ASP A C 1
ATOM 801 O O . ASP A 1 95 ? -8.024 -10.562 -23.404 1.00 17.06 113 ASP A O 1
ATOM 806 N N . GLY A 1 96 ? -9.504 -9.113 -22.509 1.00 11.31 114 GL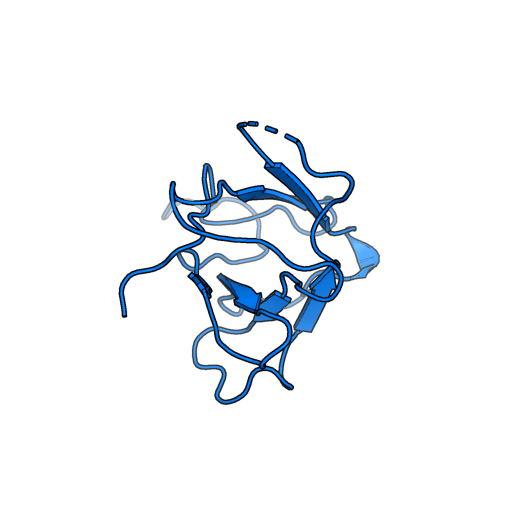Y A N 1
ATOM 807 C CA . GLY A 1 96 ? -9.745 -9.903 -21.315 1.00 11.39 114 GLY A CA 1
ATOM 808 C C . GLY A 1 96 ? -8.697 -9.782 -20.229 1.00 11.78 114 GLY A C 1
ATOM 809 O O . GLY A 1 96 ? -8.687 -10.587 -19.296 1.00 13.50 114 GLY A O 1
ATOM 810 N N . VAL A 1 97 ? -7.835 -8.776 -20.327 1.00 11.25 115 VAL A N 1
ATOM 811 C CA . VAL A 1 97 ? -6.746 -8.593 -19.365 1.00 11.64 115 VAL A CA 1
ATOM 812 C C . VAL A 1 97 ? -7.183 -7.611 -18.276 1.00 10.67 115 VAL A C 1
ATOM 813 O O . VAL A 1 97 ? -7.705 -6.546 -18.570 1.00 9.60 115 VAL A O 1
ATOM 817 N N . VAL A 1 98 ? -6.981 -7.982 -17.011 1.00 11.82 116 VAL A N 1
ATOM 818 C CA . VAL A 1 98 ? -7.294 -7.079 -15.911 1.00 10.56 116 VAL A CA 1
ATOM 819 C C . VAL A 1 98 ? -6.236 -5.982 -15.834 1.00 12.11 116 VAL A C 1
ATOM 820 O O . VAL A 1 98 ? -5.037 -6.266 -15.804 1.00 14.79 116 VAL A O 1
ATOM 824 N N . ARG A 1 99 ? -6.680 -4.734 -15.939 1.00 10.36 117 ARG A N 1
ATOM 825 C CA . ARG A 1 99 ? -5.788 -3.576 -15.910 1.00 10.53 117 ARG A CA 1
ATOM 826 C C . ARG A 1 99 ? -5.811 -2.805 -14.623 1.00 10.87 117 ARG A C 1
ATOM 827 O O . ARG A 1 99 ? -5.015 -1.893 -14.437 1.00 11.77 117 ARG A O 1
ATOM 835 N N . GLY A 1 100 ? -6.719 -3.169 -13.724 1.00 11.49 118 GLY A N 1
ATOM 836 C CA . GLY A 1 100 ? -6.746 -2.540 -12.418 1.00 11.65 118 GLY A CA 1
ATOM 837 C C . GLY A 1 100 ? -7.701 -3.287 -11.527 1.00 10.42 118 GLY A C 1
ATOM 838 O O . GLY A 1 100 ? -8.612 -3.959 -11.997 1.00 10.16 118 GLY A O 1
ATOM 839 N N . ALA A 1 101 ? -7.479 -3.183 -10.222 1.00 10.95 119 ALA A N 1
ATOM 840 C CA . ALA A 1 101 ? -8.329 -3.881 -9.264 1.00 10.70 119 ALA A CA 1
ATOM 841 C C . ALA A 1 101 ? -8.353 -3.065 -7.996 1.00 11.29 119 ALA A C 1
ATOM 842 O O . ALA A 1 101 ? -7.318 -2.525 -7.586 1.00 15.82 119 ALA A O 1
ATOM 844 N N . SER A 1 102 ? -9.506 -2.993 -7.353 1.00 9.96 120 SER A N 1
ATOM 845 C CA . SER A 1 102 ? -9.588 -2.173 -6.153 1.00 9.01 120 SER A CA 1
ATOM 846 C C . SER A 1 102 ? -9.375 -2.972 -4.882 1.00 9.35 120 SER A C 1
ATOM 847 O O . SER A 1 102 ? -9.323 -4.198 -4.870 1.00 10.04 120 SER A O 1
ATOM 850 N N . ILE A 1 103 ? -9.329 -2.223 -3.784 1.00 9.82 121 ILE A N 1
ATOM 851 C CA . ILE A 1 103 ? -9.426 -2.819 -2.459 1.00 10.27 121 ILE A CA 1
ATOM 852 C C . ILE A 1 103 ? -10.765 -3.515 -2.320 1.00 9.87 121 ILE A C 1
ATOM 853 O O . ILE A 1 103 ? -11.713 -3.206 -3.036 1.00 10.14 121 ILE A O 1
ATOM 858 N N . PRO A 1 104 ? -10.874 -4.474 -1.399 1.00 10.88 122 PRO A N 1
ATOM 859 C CA . PRO A 1 104 ? -12.134 -5.189 -1.192 1.00 11.40 122 PRO A CA 1
ATOM 860 C C . PRO A 1 104 ? -13.150 -4.388 -0.364 1.00 9.78 122 PRO A C 1
ATOM 861 O O . PRO A 1 104 ? -12.798 -3.534 0.454 1.00 11.98 122 PRO A O 1
ATOM 865 N N . PHE A 1 105 ? -14.416 -4.680 -0.590 1.00 9.77 123 PHE A N 1
ATOM 866 C CA . PHE A 1 105 ? -15.497 -4.037 0.147 1.00 10.04 123 PHE A CA 1
ATOM 867 C C . PHE A 1 105 ? -16.690 -4.980 0.295 1.00 10.50 123 PHE A C 1
ATOM 868 O O . PHE A 1 105 ? -16.788 -6.015 -0.371 1.00 10.34 123 PHE A O 1
ATOM 876 N N . GLN A 1 106 ? -17.581 -4.624 1.210 1.00 11.81 124 GLN A N 1
ATOM 877 C CA . GLN A 1 106 ? -18.838 -5.333 1.356 1.00 11.17 124 GLN A CA 1
ATOM 878 C C . GLN A 1 106 ? -20.018 -4.417 1.149 1.00 11.04 124 GLN A C 1
ATOM 879 O O . GLN A 1 106 ? -19.879 -3.184 1.241 1.00 13.72 124 GLN A O 1
ATOM 885 N N . PHE A 1 107 ? -21.185 -5.009 0.913 1.00 10.63 125 PHE A N 1
ATOM 886 C CA . PHE A 1 107 ? -22.425 -4.237 0.880 1.00 11.84 125 PHE A CA 1
ATOM 887 C C . PHE A 1 107 ? -23.106 -4.498 2.199 1.00 11.83 125 PHE A C 1
ATOM 888 O O . PHE A 1 107 ? -23.699 -5.563 2.421 1.00 14.81 125 PHE A O 1
ATOM 896 N N . ARG A 1 108 ? -23.072 -3.491 3.063 1.00 13.54 126 ARG A N 1
ATOM 897 C CA . ARG A 1 108 ? -23.531 -3.644 4.435 1.00 14.37 126 ARG A CA 1
ATOM 898 C C . ARG A 1 108 ? -23.538 -2.288 5.115 1.00 16.48 126 ARG A C 1
ATOM 899 O O . ARG A 1 108 ? -22.876 -1.352 4.656 1.00 15.57 126 ARG A O 1
ATOM 907 N N . PRO A 1 109 ? -24.311 -2.171 6.204 1.00 15.82 127 PRO A N 1
ATOM 908 C CA . PRO A 1 109 ? -24.244 -0.936 7.008 1.00 17.83 127 PRO A CA 1
ATOM 909 C C . PRO A 1 109 ? -22.908 -0.783 7.725 1.00 17.91 127 PRO A C 1
ATOM 910 O O . PRO A 1 109 ? -22.190 -1.761 7.852 1.00 17.64 127 PRO A O 1
ATOM 914 N N . GLU A 1 110 ? -22.602 0.427 8.198 1.00 20.79 128 GLU A N 1
ATOM 915 C CA . GLU A 1 110 ? -21.438 0.646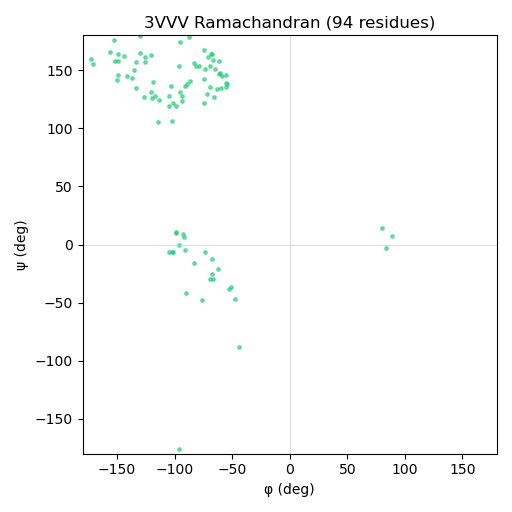 9.050 1.00 24.62 128 GLU A CA 1
ATOM 916 C C . GLU A 1 110 ? -21.570 -0.185 10.324 1.00 23.70 128 GLU A C 1
ATOM 917 O O . GLU A 1 110 ? -22.680 -0.394 10.820 1.00 26.27 128 GLU A O 1
ATOM 919 N N . ASN A 1 111 ? -20.453 -0.645 10.876 1.00 26.63 129 ASN A N 1
ATOM 920 C CA . ASN A 1 111 ? -20.515 -1.278 12.197 1.00 30.32 129 ASN A CA 1
ATOM 921 C C . ASN A 1 111 ? -19.483 -0.716 13.171 1.00 3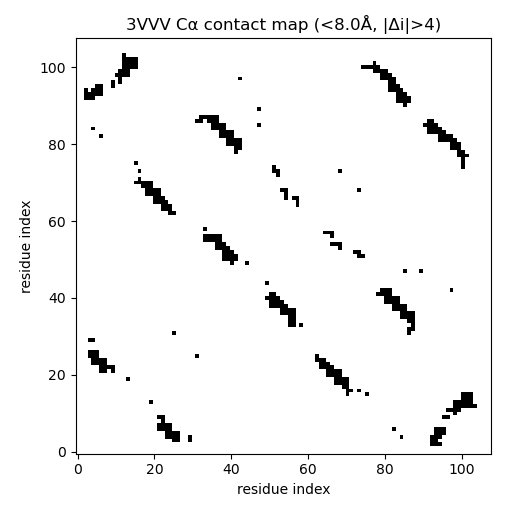4.13 129 ASN A C 1
ATOM 922 O O . ASN A 1 111 ? -18.694 0.160 12.813 1.00 31.74 129 ASN A O 1
ATOM 927 N N . GLU A 1 112 ? -19.501 -1.236 14.397 1.00 50.56 130 GLU A N 1
ATOM 928 C CA . GLU A 1 112 ? -18.604 -0.792 15.463 1.00 50.39 130 GLU A CA 1
ATOM 929 C C . GLU A 1 112 ? -17.130 -1.129 15.205 1.00 49.17 130 GLU A C 1
ATOM 930 O O . GLU A 1 112 ? -16.236 -0.418 15.668 1.00 50.83 130 GLU A O 1
ATOM 932 N N . GLU A 1 113 ? -16.878 -2.216 14.481 1.00 53.08 131 GLU A N 1
ATOM 933 C CA . GLU A 1 113 ? -15.508 -2.619 14.172 1.00 50.03 131 GLU A CA 1
ATOM 934 C C . GLU A 1 113 ? -14.858 -1.633 13.204 1.00 49.58 131 GLU A C 1
ATOM 935 O O . GLU A 1 113 ? -13.645 -1.444 13.233 1.00 50.25 131 GLU A O 1
ATOM 937 N N . ASP A 1 114 ? -15.665 -1.002 12.352 1.00 40.23 132 ASP A N 1
ATOM 938 C CA . ASP A 1 114 ? -15.142 -0.038 11.385 1.00 39.24 132 ASP A CA 1
ATOM 939 C C . ASP A 1 114 ? -14.246 0.985 12.069 1.00 39.97 132 ASP A C 1
ATOM 940 O O . ASP A 1 114 ? -14.731 1.853 12.792 1.00 41.28 132 ASP A O 1
#

Nearest PDB structures (foldseek):
  3vvv-assembly1_A  TM=1.009E+00  e=1.598E-21  Homo sapiens
  3vvw-assembly1_A  TM=9.819E-01  e=3.512E-18  Homo sapiens
  7eaa-assembly1_A  TM=9.839E-01  e=2.310E-17  Homo sapiens
  5z7a-assembly1_A  TM=9.800E-01  e=2.310E-17  Homo sapiens
  5z7a-assembly2_B  TM=9.757E-01  e=3.552E-17  Homo sapiens

CATH classification: 2.60.40.2840

InterPro domains:
  IPR041611 SKICH domain [PF17751] (23-125)
  IPR041641 CALCOCO1/2, zinc finger UBZ1-type [PS51905] (419-444)
  IPR051002 Ubiquitin-binding and autophagy-associated domain-containing protein [PTHR31915] (2-303)